Protein AF-A0A261SGZ4-F1 (afdb_monomer_lite)

Radius of gyration: 32.37 Å; chains: 1; bounding box: 80×45×93 Å

Organism: NCBI:txid1395607

Secondary structure (DSSP, 8-state):
-----------------HHHHHHHHHHHHHHHHHHHHHHHHHHHHHHHHHHHHHHHHHHHHHHHHHHHHHTT--SHHHHHHHHHHHHHHHHHHHHHHHHHHHHHHHHHHHHHHHHHHHHHHHHHHHHHHHHHTT--

Foldseek 3Di:
DDDDDDDPDDDPPPDPCPPCVVLVVLVVVLVVLVVVLVVLVVVLVVLVVVLVVLVVVLVVLVVVLVVLVVVVDDDDVSVVVNVVSVVVNVVSVVVSVVSVVVSVVSVVVSVVSVVVSVVSVVVSVVVVVVVVVPDD

Sequence (136 aa):
MTTPLALNTPLPAQALDRGAIDLATPAFKLAVLLERYQMLHDEVMQQAEKVQALNTQLRTLGQEKSLLLEAGVAGQPATAQREAIDKEIARVAGQQSREASRLEDMTQHLTLALEALKADASLLSNASRDALGKLP

pLDDT: mean 79.3, std 19.06, range [40.91, 97.94]

Structure (mmCIF, N/CA/C/O backbone):
data_AF-A0A261SGZ4-F1
#
_entry.id   AF-A0A261SGZ4-F1
#
loop_
_atom_site.group_PDB
_atom_site.id
_atom_site.type_symbol
_atom_site.label_atom_id
_atom_site.label_alt_id
_atom_site.label_comp_id
_atom_site.label_asym_id
_atom_site.label_entity_id
_atom_site.label_seq_id
_atom_site.pdbx_PDB_ins_code
_atom_site.Cartn_x
_atom_site.Cartn_y
_atom_site.Cartn_z
_atom_site.occupancy
_atom_site.B_iso_or_equiv
_atom_site.auth_seq_id
_atom_site.auth_comp_id
_atom_site.auth_asym_id
_atom_site.auth_atom_id
_atom_site.pdbx_PDB_model_num
ATOM 1 N N . MET A 1 1 ? 55.630 -37.663 -59.321 1.00 44.38 1 MET A N 1
ATOM 2 C CA . MET A 1 1 ? 54.776 -36.696 -60.039 1.00 44.38 1 MET A CA 1
ATOM 3 C C . MET A 1 1 ? 53.983 -35.935 -58.994 1.00 44.38 1 MET A C 1
ATOM 5 O O . MET A 1 1 ? 53.178 -36.531 -58.297 1.00 44.38 1 MET A O 1
ATOM 9 N N . THR A 1 2 ? 54.336 -34.672 -58.797 1.00 48.81 2 THR A N 1
ATOM 10 C CA . THR A 1 2 ? 53.766 -33.722 -57.832 1.00 48.81 2 THR A CA 1
ATOM 11 C C . THR A 1 2 ? 52.975 -32.646 -58.589 1.00 48.81 2 THR A C 1
ATOM 13 O O . THR A 1 2 ? 53.150 -32.510 -59.802 1.00 48.81 2 THR A O 1
ATOM 16 N N . THR A 1 3 ? 52.200 -31.844 -57.840 1.00 44.97 3 THR A N 1
ATOM 17 C CA . THR A 1 3 ? 51.455 -30.598 -58.185 1.00 44.97 3 THR A CA 1
ATOM 18 C C . THR A 1 3 ? 49.960 -30.733 -58.613 1.00 44.97 3 THR A C 1
ATOM 20 O O . THR A 1 3 ? 49.580 -31.793 -59.098 1.00 44.97 3 THR A O 1
ATOM 23 N N . PRO A 1 4 ? 49.079 -29.723 -58.352 1.00 48.59 4 PRO A N 1
ATOM 24 C CA . PRO A 1 4 ? 48.245 -29.637 -57.130 1.00 48.59 4 PRO A CA 1
ATOM 25 C C . PRO A 1 4 ? 46.778 -29.131 -57.351 1.00 48.59 4 PRO A C 1
ATOM 27 O O . PRO A 1 4 ? 46.365 -28.878 -58.473 1.00 48.59 4 PRO A O 1
ATOM 30 N N . LEU A 1 5 ? 46.047 -28.932 -56.235 1.00 43.12 5 LEU A N 1
ATOM 31 C CA . LEU A 1 5 ? 44.940 -27.982 -55.947 1.00 43.12 5 LEU A CA 1
ATOM 32 C C . LEU A 1 5 ? 43.873 -27.649 -57.021 1.00 43.12 5 LEU A C 1
ATOM 34 O O . LEU A 1 5 ? 44.160 -26.962 -57.995 1.00 43.12 5 LEU A O 1
ATOM 38 N N . ALA A 1 6 ? 42.595 -27.855 -56.666 1.00 41.19 6 ALA A N 1
ATOM 39 C CA . ALA A 1 6 ? 41.532 -26.895 -56.987 1.00 41.19 6 ALA A CA 1
ATOM 40 C C . ALA A 1 6 ? 40.370 -26.941 -55.971 1.00 41.19 6 ALA A C 1
ATOM 42 O O . ALA A 1 6 ? 39.559 -27.858 -55.959 1.00 41.19 6 ALA A O 1
ATOM 43 N N . LEU A 1 7 ? 40.319 -25.880 -55.159 1.00 44.72 7 LEU A N 1
ATOM 44 C CA . LEU A 1 7 ? 39.121 -25.124 -54.780 1.00 44.72 7 LEU A CA 1
ATOM 45 C C . LEU A 1 7 ? 38.050 -25.822 -53.927 1.00 44.72 7 LEU A C 1
ATOM 47 O O . LEU A 1 7 ? 36.982 -26.218 -54.378 1.00 44.72 7 LEU A O 1
ATOM 51 N N . ASN A 1 8 ? 38.318 -25.765 -52.621 1.00 43.59 8 ASN A N 1
ATOM 52 C CA . ASN A 1 8 ? 37.341 -25.399 -51.601 1.00 43.59 8 ASN A CA 1
ATOM 53 C C . ASN A 1 8 ? 36.534 -24.176 -52.086 1.00 43.59 8 ASN A C 1
ATOM 55 O O . ASN A 1 8 ? 37.050 -23.059 -52.073 1.00 43.59 8 ASN A O 1
ATOM 59 N N . THR A 1 9 ? 35.311 -24.372 -52.577 1.00 45.56 9 THR A N 1
ATOM 60 C CA . THR A 1 9 ? 34.361 -23.276 -52.797 1.00 45.56 9 THR A CA 1
ATOM 61 C C . THR A 1 9 ? 33.877 -22.784 -51.437 1.00 45.56 9 THR A C 1
ATOM 63 O O . THR A 1 9 ? 33.149 -23.524 -50.771 1.00 45.56 9 THR A O 1
ATOM 66 N N . PRO A 1 10 ? 34.213 -21.557 -51.001 1.00 40.91 10 PRO A N 1
ATOM 67 C CA . PRO A 1 10 ? 33.447 -20.947 -49.937 1.00 40.91 10 PRO A CA 1
ATOM 68 C C . PRO A 1 10 ? 32.051 -20.677 -50.502 1.00 40.91 10 PRO A C 1
ATOM 70 O O . PRO A 1 10 ? 31.899 -20.014 -51.531 1.00 40.91 10 PRO A O 1
ATOM 73 N N . LEU A 1 11 ? 31.028 -21.209 -49.832 1.00 45.50 11 LEU A N 1
ATOM 74 C CA . LEU A 1 11 ? 29.677 -20.665 -49.929 1.00 45.50 11 LEU A CA 1
ATOM 75 C C . LEU A 1 11 ? 29.800 -19.140 -49.837 1.00 45.50 11 LEU A C 1
ATOM 77 O O . LEU A 1 11 ? 30.457 -18.654 -48.908 1.00 45.50 11 LEU A O 1
ATOM 81 N N . PRO A 1 12 ? 29.218 -18.366 -50.765 1.00 42.44 12 PRO A N 1
ATOM 82 C CA . PRO A 1 12 ? 29.153 -16.943 -50.560 1.00 42.44 12 PRO A CA 1
ATOM 83 C C . PRO A 1 12 ? 28.238 -16.755 -49.349 1.00 42.44 12 PRO A C 1
ATOM 85 O O . PRO A 1 12 ? 27.023 -16.924 -49.435 1.00 42.44 12 PRO A O 1
ATOM 88 N N . ALA A 1 13 ? 28.835 -16.444 -48.197 1.00 47.94 13 ALA A N 1
ATOM 89 C CA . ALA A 1 13 ? 28.147 -15.824 -47.079 1.00 47.94 13 ALA A CA 1
ATOM 90 C C . ALA A 1 13 ? 27.728 -14.423 -47.548 1.00 47.94 13 ALA A C 1
ATOM 92 O O . ALA A 1 13 ? 28.320 -13.408 -47.184 1.00 47.94 13 ALA A O 1
ATOM 93 N N . GLN A 1 14 ? 26.763 -14.387 -48.469 1.00 45.28 14 GLN A N 1
ATOM 94 C CA . GLN A 1 14 ? 26.096 -13.177 -48.893 1.00 45.28 14 GLN A CA 1
ATOM 95 C C . GLN A 1 14 ? 25.330 -12.692 -47.677 1.00 45.28 14 GLN A C 1
ATOM 97 O O . GLN A 1 14 ? 24.354 -13.310 -47.271 1.00 45.28 14 GLN A O 1
ATOM 102 N N . ALA A 1 15 ? 25.871 -11.638 -47.068 1.00 45.50 15 ALA A N 1
ATOM 103 C CA . ALA A 1 15 ? 25.138 -10.601 -46.363 1.00 45.50 15 ALA A CA 1
ATOM 104 C C . ALA A 1 15 ? 23.849 -11.077 -45.670 1.00 45.50 15 ALA A C 1
ATOM 106 O O . ALA A 1 15 ? 22.762 -10.588 -45.962 1.00 45.50 15 ALA A O 1
ATOM 107 N N . LEU A 1 16 ? 23.973 -11.994 -44.708 1.00 42.22 16 LEU A N 1
ATOM 108 C CA . LEU A 1 16 ? 22.969 -12.102 -43.658 1.00 42.22 16 LEU A CA 1
ATOM 109 C C . LEU A 1 16 ? 23.144 -10.875 -42.762 1.00 42.22 16 LEU A C 1
ATOM 111 O O . LEU A 1 16 ? 23.945 -10.850 -41.832 1.00 42.22 16 LEU A O 1
ATOM 115 N N . ASP A 1 17 ? 22.475 -9.812 -43.190 1.00 48.56 17 ASP A N 1
ATOM 116 C CA . ASP A 1 17 ? 21.678 -8.952 -42.331 1.00 48.56 17 ASP A CA 1
ATOM 117 C C . ASP A 1 17 ? 22.361 -8.500 -41.029 1.00 48.56 17 ASP A C 1
ATOM 119 O O . ASP A 1 17 ? 21.878 -8.702 -39.915 1.00 48.56 17 ASP A O 1
ATOM 123 N N . ARG A 1 18 ? 23.525 -7.854 -41.164 1.00 43.47 18 ARG A N 1
ATOM 124 C CA . ARG A 1 18 ? 24.196 -7.203 -40.026 1.00 43.47 18 ARG A CA 1
ATOM 125 C C . ARG A 1 18 ? 23.337 -6.095 -39.399 1.00 43.47 18 ARG A C 1
ATOM 127 O O . ARG A 1 18 ? 23.563 -5.763 -38.244 1.00 43.47 18 ARG A O 1
ATOM 134 N N . GLY A 1 19 ? 22.349 -5.564 -40.128 1.00 41.41 19 GLY A N 1
ATOM 135 C CA . GLY A 1 19 ? 21.395 -4.575 -39.622 1.00 41.41 19 GLY A CA 1
ATOM 136 C C . GLY A 1 19 ? 20.346 -5.166 -38.674 1.00 41.41 19 GLY A C 1
ATOM 137 O O . GLY A 1 19 ? 20.048 -4.554 -37.650 1.00 41.41 19 GLY A O 1
ATOM 138 N N . ALA A 1 20 ? 19.827 -6.368 -38.950 1.00 42.28 20 ALA A N 1
ATOM 139 C CA . ALA A 1 20 ? 18.862 -7.019 -38.059 1.00 42.28 20 ALA A CA 1
ATOM 140 C C . ALA A 1 20 ? 19.488 -7.575 -36.772 1.00 42.28 20 ALA A C 1
ATOM 142 O O . ALA A 1 20 ? 18.833 -7.580 -35.729 1.00 42.28 20 ALA A O 1
ATOM 143 N N . ILE A 1 21 ? 20.754 -8.006 -36.808 1.00 47.44 21 ILE A N 1
ATOM 144 C CA . ILE A 1 21 ?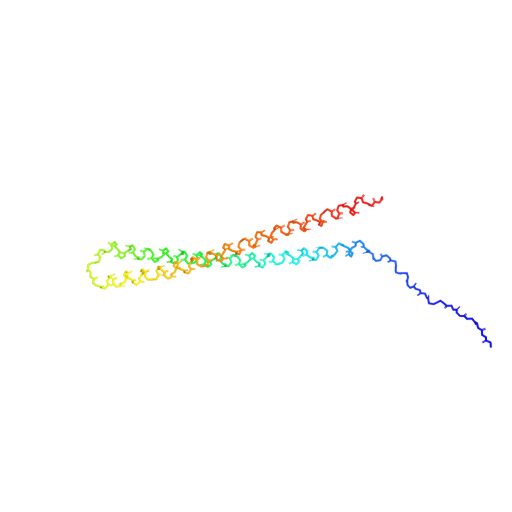 21.444 -8.547 -35.622 1.00 47.44 21 ILE A CA 1
ATOM 145 C C . ILE A 1 21 ? 21.769 -7.432 -34.605 1.00 47.44 21 ILE A C 1
ATOM 147 O O . ILE A 1 21 ? 21.639 -7.650 -33.397 1.00 47.44 21 ILE A O 1
ATOM 151 N N . ASP A 1 22 ? 22.106 -6.223 -35.072 1.00 51.81 22 ASP A N 1
ATOM 152 C CA . ASP A 1 22 ? 22.428 -5.076 -34.202 1.00 51.81 22 ASP A CA 1
ATOM 153 C C . ASP A 1 22 ? 21.192 -4.500 -33.481 1.00 51.81 22 ASP A C 1
ATOM 155 O O . ASP A 1 22 ? 21.296 -3.998 -32.362 1.00 51.81 22 ASP A O 1
ATOM 159 N N . LEU A 1 23 ? 19.997 -4.626 -34.072 1.00 53.03 23 LEU A N 1
ATOM 160 C CA . LEU A 1 23 ? 18.728 -4.184 -33.471 1.00 53.03 23 LEU A CA 1
ATOM 161 C C . LEU A 1 23 ? 18.035 -5.270 -32.629 1.00 53.03 23 LEU A C 1
ATOM 163 O O . LEU A 1 23 ? 17.268 -4.941 -31.720 1.00 53.03 23 LEU A O 1
ATOM 167 N N . ALA A 1 24 ? 18.317 -6.554 -32.879 1.00 59.75 24 ALA A N 1
ATOM 168 C CA . ALA A 1 24 ? 17.731 -7.665 -32.129 1.00 59.75 24 ALA A CA 1
ATOM 169 C C . ALA A 1 24 ? 18.156 -7.670 -30.649 1.00 59.75 24 ALA A C 1
ATOM 171 O O . ALA A 1 24 ? 17.347 -7.977 -29.774 1.00 59.75 24 ALA A O 1
ATOM 172 N N . THR A 1 25 ? 19.398 -7.278 -30.350 1.00 70.75 25 THR A N 1
ATOM 173 C CA . THR A 1 25 ? 19.938 -7.312 -28.977 1.00 70.75 25 THR A CA 1
ATOM 174 C C . THR A 1 25 ? 19.316 -6.233 -28.068 1.00 70.75 25 THR A C 1
ATOM 176 O O . THR A 1 25 ? 18.866 -6.568 -26.967 1.00 70.75 25 THR A O 1
ATOM 179 N N . PRO A 1 26 ? 19.189 -4.960 -28.497 1.00 73.69 26 PRO A N 1
ATOM 180 C CA . PRO A 1 26 ? 18.476 -3.933 -27.732 1.00 73.69 26 PRO A CA 1
ATOM 181 C C . PRO A 1 26 ? 16.964 -4.170 -27.621 1.00 73.69 26 PRO A C 1
ATOM 183 O O . PRO A 1 26 ? 16.391 -3.943 -26.556 1.00 73.69 26 PRO A O 1
ATOM 186 N N . ALA A 1 27 ? 16.315 -4.653 -28.688 1.00 75.75 27 ALA A N 1
ATOM 187 C CA . ALA A 1 27 ? 14.884 -4.960 -28.664 1.00 75.75 27 ALA A CA 1
ATOM 188 C C . ALA A 1 27 ? 14.567 -6.109 -27.691 1.00 75.75 27 ALA A C 1
ATOM 190 O O . ALA A 1 27 ? 13.615 -6.022 -26.916 1.00 75.75 27 ALA A O 1
ATOM 191 N N . PHE A 1 28 ? 15.410 -7.146 -27.664 1.00 79.31 28 PHE A N 1
ATOM 192 C CA . PHE A 1 28 ? 15.309 -8.234 -26.693 1.00 79.31 28 PHE A CA 1
ATOM 193 C C . PHE A 1 28 ? 15.514 -7.743 -25.252 1.00 79.31 28 PHE A C 1
ATOM 195 O O . PHE A 1 28 ? 14.730 -8.081 -24.367 1.00 79.31 28 PHE A O 1
ATOM 202 N N . LYS A 1 29 ? 16.517 -6.888 -25.008 1.00 80.81 29 LYS A N 1
ATOM 203 C CA . LYS A 1 29 ? 16.738 -6.277 -23.687 1.00 80.81 29 LYS A CA 1
ATOM 204 C C . LYS A 1 29 ? 15.512 -5.480 -23.222 1.00 80.81 29 LYS A C 1
ATOM 206 O O . LYS A 1 29 ? 15.107 -5.614 -22.069 1.00 80.81 29 LYS A O 1
ATOM 211 N N . LEU A 1 30 ? 14.904 -4.691 -24.111 1.00 84.31 30 LEU A N 1
ATOM 212 C CA . LEU A 1 30 ? 13.697 -3.922 -23.801 1.00 84.31 30 LEU A CA 1
ATOM 213 C C . LEU A 1 30 ? 12.505 -4.835 -23.475 1.00 84.31 30 LEU A C 1
ATOM 215 O O . LEU A 1 30 ? 11.776 -4.554 -22.528 1.00 84.31 30 LEU A O 1
ATOM 219 N N . ALA A 1 31 ? 12.340 -5.946 -24.199 1.00 84.06 31 ALA A N 1
ATOM 220 C CA . ALA A 1 31 ? 11.302 -6.937 -23.913 1.00 84.06 31 ALA A CA 1
ATOM 221 C C . ALA A 1 31 ? 11.464 -7.564 -22.515 1.00 84.06 31 ALA A C 1
ATOM 223 O O . ALA A 1 31 ? 10.495 -7.641 -21.764 1.00 84.06 31 ALA A O 1
ATOM 224 N N . VAL A 1 32 ? 12.692 -7.922 -22.121 1.00 85.56 32 VAL A N 1
ATOM 225 C CA . VAL A 1 32 ? 12.980 -8.447 -20.772 1.00 85.56 32 VAL A CA 1
ATOM 226 C C . VAL A 1 32 ? 12.693 -7.404 -19.684 1.00 85.56 32 VAL A C 1
ATOM 228 O O . VAL A 1 32 ? 12.187 -7.740 -18.614 1.00 85.56 32 VAL A O 1
ATOM 231 N N . LEU A 1 33 ? 13.009 -6.128 -19.928 1.00 84.88 33 LEU A N 1
ATOM 232 C CA . LEU A 1 33 ? 12.699 -5.049 -18.984 1.00 84.88 33 LEU A CA 1
ATOM 233 C C . LEU A 1 33 ? 11.189 -4.806 -18.861 1.00 84.88 33 LEU A C 1
ATOM 235 O O . LEU A 1 33 ? 10.711 -4.595 -17.749 1.00 84.88 33 LEU A O 1
ATOM 239 N N . LEU A 1 34 ? 10.444 -4.878 -19.970 1.00 88.94 34 LEU A N 1
ATOM 240 C CA . LEU A 1 34 ? 8.979 -4.795 -19.980 1.00 88.94 34 LEU A CA 1
ATOM 241 C C . LEU A 1 34 ? 8.345 -5.921 -19.157 1.00 88.94 34 LEU A C 1
ATOM 243 O O . LEU A 1 34 ? 7.483 -5.651 -18.325 1.00 88.94 34 LEU A O 1
ATOM 247 N N . GLU A 1 35 ? 8.802 -7.159 -19.343 1.00 88.44 35 GLU A N 1
ATOM 248 C CA . GLU A 1 35 ? 8.308 -8.319 -18.593 1.00 88.44 35 GLU A CA 1
ATOM 249 C C . GLU A 1 35 ? 8.574 -8.168 -17.087 1.00 88.44 35 GLU A C 1
ATOM 251 O O . GLU A 1 35 ? 7.682 -8.353 -16.260 1.00 88.44 35 GLU A O 1
ATOM 256 N N . ARG A 1 36 ? 9.787 -7.744 -16.706 1.00 85.88 36 ARG A N 1
ATOM 257 C CA . ARG A 1 36 ? 10.132 -7.478 -15.299 1.00 85.88 36 ARG A CA 1
ATOM 258 C C . ARG A 1 36 ? 9.315 -6.346 -14.690 1.00 85.88 36 ARG A C 1
ATOM 260 O O . ARG A 1 36 ? 8.916 -6.444 -13.533 1.00 85.88 36 ARG A O 1
ATOM 267 N N . TYR A 1 37 ? 9.066 -5.289 -15.458 1.00 91.06 37 TYR A N 1
ATOM 268 C CA . TYR A 1 37 ? 8.205 -4.191 -15.035 1.00 91.06 37 TYR A CA 1
ATOM 269 C C . TYR A 1 37 ? 6.770 -4.670 -14.788 1.00 91.06 37 TYR A C 1
ATOM 271 O O . TYR A 1 37 ? 6.184 -4.311 -13.772 1.00 91.06 37 TYR A O 1
ATOM 279 N N . GLN A 1 38 ? 6.225 -5.508 -15.674 1.00 92.88 38 GLN A N 1
ATOM 280 C CA . GLN A 1 38 ? 4.886 -6.082 -15.516 1.00 92.88 38 GLN A CA 1
ATOM 281 C C . GLN A 1 38 ? 4.785 -6.958 -14.266 1.00 92.88 38 GLN A C 1
ATOM 283 O O . GLN A 1 38 ? 3.867 -6.767 -13.476 1.00 92.88 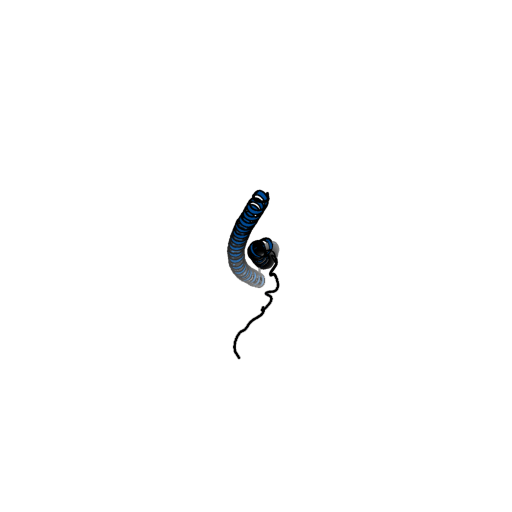38 GLN A O 1
ATOM 288 N N . MET A 1 39 ? 5.763 -7.836 -14.021 1.00 92.25 39 MET A N 1
ATOM 289 C CA . MET A 1 39 ? 5.790 -8.638 -12.792 1.00 92.25 39 MET A CA 1
ATOM 290 C C . MET A 1 39 ? 5.807 -7.756 -11.535 1.00 92.25 39 MET A C 1
ATOM 292 O O . MET A 1 39 ? 5.022 -7.975 -10.617 1.00 92.25 39 MET A O 1
ATOM 296 N N . LEU A 1 40 ? 6.654 -6.721 -11.506 1.00 92.00 40 LEU A N 1
ATOM 297 C CA . LEU A 1 40 ? 6.719 -5.795 -10.372 1.00 92.00 40 LEU A CA 1
ATOM 298 C C . LEU A 1 40 ? 5.418 -4.997 -10.198 1.00 92.00 40 LEU A C 1
ATOM 300 O O . LEU A 1 40 ? 4.982 -4.761 -9.074 1.00 92.00 40 LEU A O 1
ATOM 304 N N . HIS A 1 41 ? 4.788 -4.587 -11.299 1.00 94.06 41 HIS A N 1
ATOM 305 C CA . HIS A 1 41 ? 3.490 -3.921 -11.280 1.00 94.06 41 HIS A CA 1
ATOM 306 C C . HIS A 1 41 ? 2.417 -4.822 -10.654 1.00 94.06 41 HIS A C 1
ATOM 308 O O . HIS A 1 41 ? 1.680 -4.379 -9.774 1.00 94.06 41 HIS A O 1
ATOM 314 N N . ASP A 1 42 ? 2.361 -6.093 -11.049 1.00 96.06 42 ASP A N 1
ATOM 315 C CA . ASP A 1 42 ? 1.399 -7.053 -10.506 1.00 96.06 42 ASP A CA 1
ATOM 316 C C . ASP A 1 42 ? 1.627 -7.299 -9.009 1.00 96.06 42 ASP A C 1
ATOM 318 O O . ASP A 1 42 ? 0.672 -7.334 -8.230 1.00 96.06 42 ASP A O 1
ATOM 322 N N . GLU A 1 43 ? 2.885 -7.390 -8.569 1.00 94.62 43 GLU A N 1
ATOM 323 C CA . GLU A 1 43 ? 3.223 -7.485 -7.146 1.00 94.62 43 GLU A CA 1
ATOM 324 C C . GLU A 1 43 ? 2.781 -6.238 -6.358 1.00 94.62 43 GLU A C 1
ATOM 326 O O . GLU A 1 43 ? 2.235 -6.368 -5.258 1.00 94.62 43 GLU A O 1
ATOM 331 N N . VAL A 1 44 ? 2.972 -5.032 -6.911 1.00 94.75 44 VAL A N 1
ATOM 332 C CA . VAL A 1 44 ? 2.494 -3.770 -6.311 1.00 94.75 44 VAL A CA 1
ATOM 333 C C . VAL A 1 44 ? 0.973 -3.780 -6.173 1.00 94.75 44 VAL A C 1
ATOM 335 O O . VAL A 1 44 ? 0.454 -3.426 -5.113 1.00 94.75 44 VAL A O 1
ATOM 338 N N . MET A 1 45 ? 0.253 -4.233 -7.201 1.00 96.44 45 MET A N 1
ATOM 339 C CA . MET A 1 45 ? -1.209 -4.317 -7.170 1.00 96.44 45 MET A CA 1
ATOM 340 C C . MET A 1 45 ? -1.698 -5.296 -6.096 1.00 96.44 45 MET A C 1
ATOM 342 O O . MET A 1 45 ? -2.547 -4.937 -5.280 1.00 96.44 45 MET A O 1
ATOM 346 N N . GLN A 1 46 ? -1.102 -6.488 -6.008 1.00 96.06 46 GLN A N 1
ATOM 347 C CA . GLN A 1 46 ? -1.419 -7.456 -4.949 1.00 96.06 46 GLN A CA 1
ATOM 348 C C . GLN A 1 46 ? -1.126 -6.900 -3.549 1.00 96.06 46 GLN A C 1
ATOM 350 O O . GLN A 1 46 ? -1.845 -7.172 -2.584 1.00 96.06 46 GLN A O 1
ATOM 355 N N . GLN A 1 47 ? -0.055 -6.120 -3.406 1.00 96.12 47 GLN A N 1
ATOM 356 C CA . GLN A 1 47 ? 0.289 -5.481 -2.143 1.00 96.12 47 GLN A CA 1
ATOM 357 C C . GLN A 1 47 ? -0.715 -4.373 -1.774 1.00 96.12 47 GLN A C 1
ATOM 359 O O . GLN A 1 47 ? -1.117 -4.270 -0.611 1.00 96.12 47 GLN A O 1
ATOM 364 N N . ALA A 1 48 ? -1.179 -3.591 -2.751 1.00 93.94 48 ALA A N 1
ATOM 365 C CA . ALA A 1 48 ? -2.217 -2.581 -2.558 1.00 93.94 48 ALA A CA 1
ATOM 366 C C . ALA A 1 48 ? -3.547 -3.203 -2.103 1.00 93.94 48 ALA A C 1
ATOM 368 O O . ALA A 1 48 ? -4.175 -2.697 -1.168 1.00 93.94 48 ALA A O 1
ATOM 369 N N . GLU A 1 49 ? -3.934 -4.343 -2.681 1.00 97.62 49 GLU A N 1
ATOM 370 C CA . GLU A 1 49 ? -5.120 -5.101 -2.263 1.00 97.62 49 GLU A CA 1
ATOM 371 C C . GLU A 1 49 ? -5.041 -5.537 -0.793 1.00 97.62 49 GLU A C 1
ATOM 373 O O . GLU A 1 49 ? -6.013 -5.385 -0.048 1.00 97.62 49 GLU A O 1
ATOM 378 N N . LYS A 1 50 ? -3.874 -6.007 -0.328 1.00 96.31 50 LYS A N 1
ATOM 379 C CA . LYS A 1 50 ? -3.667 -6.366 1.089 1.00 96.31 50 LYS A CA 1
ATOM 380 C C . LYS A 1 50 ? -3.852 -5.168 2.015 1.00 96.31 50 LYS A C 1
ATOM 382 O O . LYS A 1 50 ? -4.544 -5.273 3.028 1.00 96.31 50 LYS A O 1
ATOM 387 N N . VAL A 1 51 ? -3.269 -4.019 1.669 1.00 96.44 51 VAL A N 1
ATOM 388 C CA . VAL A 1 51 ? -3.430 -2.781 2.450 1.00 96.44 51 VAL A CA 1
ATOM 389 C C . VAL A 1 51 ? -4.899 -2.349 2.476 1.00 96.44 51 VAL A C 1
ATOM 391 O O . VAL A 1 51 ? -5.420 -1.977 3.530 1.00 96.44 51 VAL A O 1
ATOM 394 N N . GLN A 1 52 ? -5.605 -2.449 1.348 1.00 96.88 52 GLN A N 1
ATOM 395 C CA . GLN A 1 52 ? -7.032 -2.143 1.270 1.00 96.88 52 GLN A CA 1
ATOM 396 C C . GLN A 1 52 ? -7.887 -3.091 2.127 1.00 96.88 52 GLN A C 1
ATOM 398 O O . GLN A 1 52 ? -8.823 -2.634 2.795 1.00 96.88 52 GLN A O 1
ATOM 403 N N . ALA A 1 53 ? -7.565 -4.385 2.155 1.00 97.31 53 ALA A N 1
ATOM 404 C CA . ALA A 1 53 ? -8.238 -5.361 3.007 1.00 97.31 53 ALA A CA 1
ATOM 405 C C . ALA A 1 53 ? -8.054 -5.026 4.498 1.00 97.31 53 ALA A C 1
ATOM 407 O O . ALA A 1 53 ? -9.036 -4.962 5.239 1.00 97.31 53 ALA A O 1
ATOM 408 N N . LEU A 1 54 ? -6.827 -4.698 4.923 1.00 95.94 54 LEU A N 1
ATOM 409 C CA . LEU A 1 54 ? -6.534 -4.280 6.301 1.00 95.94 54 LEU A CA 1
ATOM 410 C C . LEU A 1 54 ? -7.264 -2.979 6.676 1.00 95.94 54 LEU A C 1
ATOM 412 O O . LEU A 1 54 ? -7.842 -2.877 7.757 1.00 95.94 54 LEU A O 1
ATOM 416 N N . ASN A 1 55 ? -7.321 -2.007 5.763 1.00 96.25 55 ASN A N 1
ATOM 417 C CA . ASN A 1 55 ? -8.093 -0.774 5.955 1.00 96.25 55 ASN A CA 1
ATOM 418 C C . ASN A 1 55 ? -9.599 -1.032 6.094 1.00 96.25 55 ASN A C 1
ATOM 420 O O . ASN A 1 55 ? -10.291 -0.309 6.812 1.00 96.25 55 ASN A O 1
ATOM 424 N N . THR A 1 56 ? -10.120 -2.036 5.389 1.00 97.88 56 THR A N 1
ATOM 425 C CA . THR A 1 56 ? -11.524 -2.449 5.505 1.00 97.88 56 THR A CA 1
ATOM 426 C C . THR A 1 56 ? -11.773 -3.086 6.869 1.00 97.88 56 THR A C 1
ATOM 428 O O . THR A 1 56 ? -12.709 -2.688 7.557 1.00 97.88 56 THR A O 1
ATOM 431 N N . GLN A 1 57 ? -10.881 -3.974 7.316 1.00 97.19 57 GLN A N 1
ATOM 432 C CA . GLN A 1 57 ? -10.954 -4.588 8.641 1.00 97.19 57 GLN A CA 1
ATOM 433 C C . GLN A 1 57 ? -10.909 -3.544 9.769 1.00 97.19 57 GLN A C 1
ATOM 435 O O . GLN A 1 57 ? -11.718 -3.608 10.692 1.00 97.19 57 GLN A O 1
ATOM 440 N N . LEU A 1 58 ? -10.026 -2.542 9.680 1.00 96.69 58 LEU A N 1
ATOM 441 C CA . LEU A 1 58 ? -9.969 -1.438 10.648 1.00 96.69 58 LEU A CA 1
ATOM 442 C C . LEU A 1 58 ? -11.277 -0.646 10.711 1.00 96.69 58 LEU A C 1
ATOM 444 O O . LEU A 1 58 ? -11.729 -0.294 11.800 1.00 96.69 58 LEU A O 1
ATOM 448 N N . ARG A 1 59 ? -11.903 -0.382 9.558 1.00 97.12 59 ARG A N 1
ATOM 449 C CA . ARG A 1 59 ? -13.206 0.295 9.503 1.00 97.12 59 ARG A CA 1
ATOM 450 C C . ARG A 1 59 ? -14.300 -0.534 10.170 1.00 97.12 59 ARG A C 1
ATOM 452 O O . ARG A 1 59 ? -15.052 0.024 10.963 1.00 97.12 59 ARG A O 1
ATOM 459 N N . THR A 1 60 ? -14.360 -1.838 9.904 1.00 97.25 60 THR A N 1
ATOM 460 C CA . THR A 1 60 ? -15.328 -2.745 10.539 1.00 97.25 60 THR A CA 1
ATOM 461 C C . THR A 1 60 ? -15.145 -2.792 12.056 1.00 97.25 60 THR A C 1
ATOM 463 O O . THR A 1 60 ? -16.103 -2.566 12.788 1.00 97.25 60 THR A O 1
ATOM 466 N N . LEU A 1 61 ? -13.913 -2.966 12.545 1.00 94.44 61 LEU A N 1
ATOM 467 C CA . LEU A 1 61 ? -13.620 -2.957 13.985 1.00 94.44 61 LEU A CA 1
ATOM 468 C C . LEU A 1 61 ? -13.969 -1.611 14.641 1.00 94.44 61 LEU A C 1
ATOM 470 O O . LEU A 1 61 ? -14.490 -1.568 15.755 1.00 94.44 61 LEU A O 1
ATOM 474 N N . GLY A 1 62 ? -13.721 -0.498 13.944 1.00 93.44 62 GLY A N 1
ATOM 475 C CA . GLY A 1 62 ? -14.116 0.835 14.398 1.00 93.44 62 GLY A CA 1
ATOM 476 C C . GLY A 1 62 ? -15.635 1.001 14.508 1.00 93.44 62 GLY A C 1
ATOM 477 O O . GLY A 1 62 ? -16.119 1.578 15.481 1.00 93.44 62 GLY A O 1
ATOM 478 N N . GLN A 1 63 ? -16.393 0.456 13.552 1.00 94.75 63 GLN A N 1
ATOM 479 C CA . GLN A 1 63 ? -17.858 0.441 13.593 1.00 94.75 63 GLN A CA 1
ATOM 480 C C . GLN A 1 63 ? -18.380 -0.417 14.748 1.00 94.75 63 GLN A C 1
ATOM 482 O O . GLN A 1 63 ? -19.222 0.048 15.511 1.00 94.75 63 GLN A O 1
ATOM 487 N N . GLU A 1 64 ? -17.844 -1.625 14.935 1.00 92.00 64 GLU A N 1
ATOM 488 C CA . GLU A 1 64 ? -18.194 -2.498 16.064 1.00 92.00 64 GLU A CA 1
ATOM 489 C C . GLU A 1 64 ? -17.929 -1.815 17.410 1.00 92.00 64 GLU A C 1
ATOM 491 O O . GLU A 1 64 ? -18.775 -1.838 18.308 1.00 92.00 64 GLU A O 1
ATOM 496 N N . LYS A 1 65 ? -16.786 -1.129 17.536 1.00 89.94 65 LYS A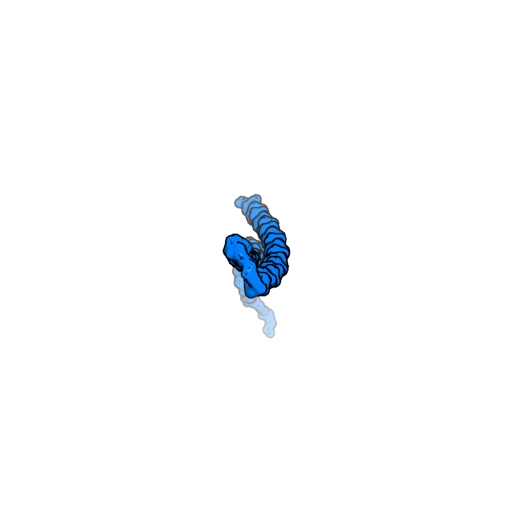 N 1
ATOM 497 C CA . LYS A 1 65 ? -16.475 -0.320 18.717 1.00 89.94 65 LYS A CA 1
ATOM 498 C C . LYS A 1 65 ? -17.495 0.803 18.924 1.00 89.94 65 LYS A C 1
ATOM 500 O O . LYS A 1 65 ? -17.933 0.998 20.057 1.00 89.94 65 LYS A O 1
ATOM 505 N N . SER A 1 66 ? -17.881 1.523 17.865 1.00 89.50 66 SER A N 1
ATOM 506 C CA . SER A 1 66 ? -18.892 2.594 17.939 1.00 89.50 66 SER A CA 1
ATOM 507 C C . SER A 1 66 ? -20.234 2.059 18.423 1.00 89.50 66 SER A C 1
ATOM 509 O O . SER A 1 66 ? -20.794 2.587 19.379 1.00 89.50 66 SER A O 1
ATOM 511 N N . LEU A 1 67 ? -20.697 0.942 17.855 1.00 90.00 67 LEU A N 1
ATOM 512 C CA . LEU A 1 67 ? -21.948 0.293 18.252 1.00 90.00 67 LEU A CA 1
ATOM 513 C C . LEU A 1 67 ? -21.936 -0.108 19.732 1.00 90.00 67 LEU A C 1
ATOM 515 O O . LEU A 1 67 ? -22.920 0.093 20.441 1.00 90.00 67 LEU A O 1
ATOM 519 N N . LEU A 1 68 ? -20.807 -0.617 20.238 1.00 85.94 68 LEU A N 1
ATOM 520 C CA . LEU A 1 68 ? -20.664 -0.940 21.660 1.00 85.94 68 LEU A CA 1
ATOM 521 C C . LEU A 1 68 ? -20.636 0.300 22.558 1.00 85.94 68 LEU A C 1
ATOM 523 O O . LEU A 1 68 ? -20.995 0.198 23.733 1.00 85.94 68 LEU A O 1
ATOM 527 N N . LEU A 1 69 ? -20.176 1.451 22.062 1.00 85.31 69 LEU A N 1
ATOM 528 C CA . LEU A 1 69 ? -20.212 2.725 22.787 1.00 85.31 69 LEU A CA 1
ATOM 529 C C . LEU A 1 69 ? -21.635 3.297 22.825 1.00 85.31 69 LEU A C 1
ATOM 531 O O . LEU A 1 69 ? -22.101 3.675 23.900 1.00 85.31 69 LEU A O 1
ATOM 535 N N . GLU A 1 70 ? -22.330 3.284 21.689 1.00 83.56 70 GLU A N 1
ATOM 536 C CA . GLU A 1 70 ? -23.705 3.770 21.513 1.00 83.56 70 GLU A CA 1
ATOM 537 C C . GLU A 1 70 ? -24.735 2.932 22.277 1.00 83.56 70 GLU A C 1
ATOM 539 O O . GLU A 1 70 ? -25.676 3.483 22.844 1.00 83.56 70 GLU A O 1
ATOM 544 N N . ALA A 1 71 ? -24.520 1.616 22.383 1.00 79.56 71 ALA A N 1
ATOM 545 C CA . ALA A 1 71 ? -25.372 0.712 23.156 1.00 79.56 71 ALA A CA 1
ATOM 546 C C . ALA A 1 71 ? -25.354 0.977 24.677 1.00 79.56 71 ALA A C 1
ATOM 548 O O . ALA A 1 71 ? -26.053 0.289 25.418 1.00 79.56 71 ALA A O 1
ATOM 549 N N . GLY A 1 72 ? -24.567 1.953 25.159 1.00 68.38 72 GLY A N 1
ATOM 550 C CA . GLY A 1 72 ? -24.641 2.443 26.536 1.00 68.38 72 GLY A CA 1
ATOM 551 C C . GLY A 1 72 ? -24.407 1.345 27.569 1.00 68.38 72 GLY A C 1
ATOM 552 O O . GLY A 1 72 ? -25.249 1.112 28.432 1.00 68.38 72 GLY A O 1
ATOM 553 N N . VAL A 1 73 ? -23.293 0.613 27.470 1.00 59.88 73 VAL A N 1
ATOM 554 C CA . VAL A 1 73 ? -23.159 -0.613 28.265 1.00 59.88 73 VAL A CA 1
ATOM 555 C C . VAL A 1 73 ? -22.601 -0.360 29.666 1.00 59.88 73 VAL A C 1
ATOM 557 O O . VAL A 1 73 ? -21.398 -0.190 29.863 1.00 59.88 73 VAL A O 1
ATOM 560 N N . ALA A 1 74 ? -23.496 -0.392 30.651 1.00 59.28 74 ALA A N 1
ATOM 561 C CA . ALA A 1 74 ? -23.164 -0.533 32.062 1.00 59.28 74 ALA A CA 1
ATOM 562 C C . ALA A 1 74 ? -22.977 -2.028 32.394 1.00 59.28 74 ALA A C 1
ATOM 564 O O . ALA A 1 74 ? -23.940 -2.738 32.672 1.00 59.28 74 ALA A O 1
ATOM 565 N N . GLY A 1 75 ? -21.737 -2.529 32.334 1.00 62.00 75 GLY A N 1
ATOM 566 C CA . GLY A 1 75 ? -21.403 -3.884 32.791 1.00 62.00 75 GLY A CA 1
ATOM 567 C C . GLY A 1 75 ? -20.008 -4.371 32.382 1.00 62.00 75 GLY A C 1
ATOM 568 O O . GLY A 1 75 ? -19.539 -4.071 31.288 1.00 62.00 75 GLY A O 1
ATOM 569 N N . GLN A 1 76 ? -19.375 -5.185 33.242 1.00 61.97 76 GLN A N 1
ATOM 570 C CA . GLN A 1 76 ? -18.064 -5.823 33.012 1.00 61.97 76 GLN A CA 1
ATOM 571 C C . GLN A 1 76 ? -17.886 -6.559 31.660 1.00 61.97 76 GLN A C 1
ATOM 573 O O . GLN A 1 76 ? -16.796 -6.450 31.091 1.00 61.97 76 GLN A O 1
ATOM 578 N N . PRO A 1 77 ? -18.878 -7.289 31.099 1.00 69.12 77 PRO A N 1
ATOM 579 C CA . PRO A 1 77 ? -18.663 -8.017 29.843 1.00 69.12 77 PRO A CA 1
ATOM 580 C C . PRO A 1 77 ? -18.442 -7.102 28.629 1.00 69.12 77 PRO A C 1
ATOM 582 O O . PRO A 1 77 ? -17.670 -7.448 27.738 1.00 69.12 77 PRO A O 1
ATOM 585 N N . ALA A 1 78 ? -19.039 -5.907 28.599 1.00 76.06 78 ALA A N 1
ATOM 586 C CA . ALA A 1 78 ? -18.812 -4.974 27.496 1.00 76.06 78 ALA A CA 1
ATOM 587 C C . ALA A 1 78 ? -17.496 -4.211 27.612 1.00 76.06 78 ALA A C 1
ATOM 589 O O . ALA A 1 78 ? -16.924 -3.831 26.593 1.00 76.06 78 ALA A O 1
ATOM 590 N N . THR A 1 79 ? -16.977 -4.020 28.826 1.00 81.12 79 THR A N 1
ATOM 591 C CA . THR A 1 79 ? -15.622 -3.495 29.020 1.00 81.12 79 THR A CA 1
ATOM 592 C C . THR A 1 79 ? -14.589 -4.467 28.456 1.00 81.12 79 THR A C 1
ATOM 594 O O . THR A 1 79 ? -13.752 -4.061 27.655 1.00 81.12 79 THR A O 1
ATOM 597 N N . ALA A 1 80 ? -14.712 -5.762 28.770 1.00 85.75 80 ALA A N 1
ATOM 598 C CA . ALA A 1 80 ? -13.827 -6.797 28.233 1.00 85.75 80 ALA A CA 1
ATOM 599 C C . ALA A 1 80 ? -13.900 -6.899 26.696 1.00 85.75 80 ALA A C 1
ATOM 601 O O . ALA A 1 80 ? -12.874 -7.034 26.029 1.00 85.75 80 ALA A O 1
ATOM 602 N N . GLN A 1 81 ? -15.101 -6.786 26.120 1.00 87.25 81 GLN A N 1
ATOM 603 C CA . GLN A 1 81 ? -15.284 -6.807 24.667 1.00 87.25 81 GLN A CA 1
ATOM 604 C C . GLN A 1 81 ? -14.676 -5.573 23.978 1.00 87.25 81 GLN A C 1
ATOM 606 O O . GLN A 1 81 ? -14.045 -5.706 22.930 1.00 87.25 81 GLN A O 1
ATOM 611 N N . ARG A 1 82 ? -14.800 -4.380 24.575 1.00 87.38 82 ARG A N 1
ATOM 612 C CA . ARG A 1 82 ? -14.154 -3.156 24.067 1.00 87.38 82 ARG A CA 1
ATOM 613 C C . ARG A 1 82 ? -12.631 -3.264 24.099 1.00 87.38 82 ARG A C 1
ATOM 615 O O . ARG A 1 82 ? -11.986 -2.948 23.107 1.00 87.38 82 ARG A O 1
ATOM 622 N N . GLU A 1 83 ? -12.064 -3.765 25.195 1.00 91.06 83 GLU A N 1
ATOM 623 C CA . GLU A 1 83 ? -10.617 -3.990 25.303 1.00 91.06 83 GLU A CA 1
ATOM 624 C C . GLU A 1 83 ? -10.106 -5.007 24.275 1.00 91.06 83 GLU A C 1
ATOM 626 O O . GLU A 1 83 ? -9.006 -4.853 23.742 1.00 91.06 83 GLU A O 1
ATOM 631 N N . ALA A 1 84 ? -10.890 -6.048 23.981 1.00 93.44 84 ALA A N 1
ATOM 632 C CA . ALA A 1 84 ? -10.555 -7.014 22.941 1.00 93.44 84 ALA A CA 1
ATOM 633 C C . ALA A 1 84 ? -10.518 -6.358 21.551 1.00 93.44 84 ALA A C 1
ATOM 635 O O . ALA A 1 84 ? -9.556 -6.561 20.810 1.00 93.44 84 ALA A O 1
ATOM 636 N N . ILE A 1 85 ? -11.510 -5.522 21.227 1.00 93.62 85 ILE A N 1
ATOM 637 C CA . ILE A 1 85 ? -11.541 -4.771 19.964 1.00 93.62 85 ILE A CA 1
ATOM 638 C C . ILE A 1 85 ? -10.378 -3.779 19.884 1.00 93.62 85 ILE A C 1
ATOM 640 O O . ILE A 1 85 ? -9.746 -3.678 18.839 1.00 93.62 85 ILE A O 1
ATOM 644 N N . ASP A 1 86 ? -10.023 -3.101 20.976 1.00 95.06 86 ASP A N 1
ATOM 645 C CA . ASP A 1 86 ? -8.883 -2.177 20.994 1.00 95.06 86 ASP A CA 1
ATOM 646 C C . ASP A 1 86 ? -7.548 -2.883 20.733 1.00 95.06 86 ASP A C 1
ATOM 648 O O . ASP A 1 86 ? -6.724 -2.395 19.952 1.00 95.06 86 ASP A O 1
ATOM 652 N N . LYS A 1 87 ? -7.347 -4.064 21.328 1.00 96.75 87 LYS A N 1
ATOM 653 C CA . LYS A 1 87 ? -6.175 -4.908 21.050 1.00 96.75 87 LYS A CA 1
ATOM 654 C C . LYS A 1 87 ? -6.131 -5.334 19.585 1.00 96.75 87 LYS A C 1
ATOM 656 O O . LYS A 1 87 ? -5.064 -5.308 18.971 1.00 96.75 87 LYS A O 1
ATOM 661 N N . GLU A 1 88 ? -7.279 -5.694 19.023 1.00 97.06 88 GLU A N 1
ATOM 662 C CA . GLU A 1 88 ? -7.378 -6.124 17.632 1.00 97.06 88 GLU A CA 1
ATOM 663 C C . GLU A 1 88 ? -7.146 -4.963 16.653 1.00 97.06 88 GLU A C 1
ATOM 665 O O . GLU A 1 88 ? -6.373 -5.109 15.707 1.00 97.06 88 GLU A O 1
ATOM 670 N N . ILE A 1 89 ? -7.700 -3.775 16.921 1.00 96.44 89 ILE A N 1
ATOM 671 C CA . ILE A 1 89 ? -7.421 -2.550 16.158 1.00 96.44 89 ILE A CA 1
ATOM 672 C C . ILE A 1 89 ? -5.923 -2.247 16.179 1.00 96.44 89 ILE A C 1
ATOM 674 O O . ILE A 1 89 ? -5.337 -2.024 15.122 1.00 96.44 89 ILE A O 1
ATOM 678 N N . ALA A 1 90 ? -5.279 -2.281 17.350 1.00 96.88 90 ALA A N 1
ATOM 679 C CA . ALA A 1 90 ? -3.842 -2.032 17.460 1.00 96.88 90 ALA A CA 1
ATOM 680 C C . ALA A 1 90 ? -3.017 -3.054 16.657 1.00 96.88 90 ALA A C 1
ATOM 682 O O . ALA A 1 90 ? -2.063 -2.688 15.965 1.00 96.88 90 ALA A O 1
ATOM 683 N N . ARG A 1 91 ? -3.409 -4.335 16.694 1.00 97.94 91 ARG A N 1
ATOM 684 C CA . ARG A 1 91 ? -2.768 -5.410 15.925 1.00 97.94 91 ARG A CA 1
ATOM 685 C C . ARG A 1 91 ? -2.890 -5.180 14.418 1.00 97.94 91 ARG A C 1
ATOM 687 O O . ARG A 1 91 ? -1.881 -5.242 13.710 1.00 97.94 91 ARG A O 1
ATOM 694 N N . VAL A 1 92 ? -4.104 -4.925 13.930 1.00 96.56 92 VAL A N 1
ATOM 695 C CA . VAL A 1 92 ? -4.385 -4.722 12.501 1.00 96.56 92 VAL A CA 1
ATOM 696 C C . VAL A 1 92 ? -3.748 -3.423 12.007 1.00 96.56 92 VAL A C 1
ATOM 698 O O . VAL A 1 92 ? -3.155 -3.421 10.935 1.00 96.56 92 VAL A O 1
ATOM 701 N N . ALA A 1 93 ? -3.762 -2.348 12.799 1.00 95.81 93 ALA A N 1
ATOM 702 C CA . ALA A 1 93 ? -3.099 -1.088 12.462 1.00 95.81 93 ALA A CA 1
ATOM 703 C C . ALA A 1 93 ? -1.578 -1.262 12.341 1.00 95.81 93 ALA A C 1
ATOM 705 O O . ALA A 1 93 ? -0.965 -0.775 11.394 1.00 95.81 93 ALA A O 1
ATOM 706 N N . GLY A 1 94 ? -0.964 -2.032 13.246 1.00 96.75 94 GLY A N 1
ATOM 707 C CA . GLY A 1 94 ? 0.456 -2.369 13.148 1.00 96.75 94 GLY A CA 1
ATOM 708 C C . GLY A 1 94 ? 0.796 -3.193 11.900 1.00 96.75 94 GLY A C 1
ATOM 709 O O . GLY A 1 94 ? 1.862 -3.011 11.314 1.00 96.75 94 GLY A O 1
ATOM 710 N N . GLN A 1 95 ? -0.097 -4.089 11.467 1.00 96.38 95 GLN A N 1
ATOM 711 C CA . GLN A 1 95 ? 0.052 -4.809 10.197 1.00 96.38 95 GLN A CA 1
ATOM 712 C C . GLN A 1 95 ? -0.111 -3.868 9.001 1.00 96.38 95 GLN A C 1
ATOM 714 O O . GLN A 1 95 ? 0.758 -3.842 8.137 1.00 96.38 95 GLN A O 1
ATOM 719 N N . GLN A 1 96 ? -1.167 -3.055 8.988 1.00 97.25 96 GLN A N 1
ATOM 720 C CA . GLN A 1 96 ? -1.450 -2.090 7.928 1.00 97.25 96 GLN A CA 1
ATOM 721 C C . GLN A 1 96 ? -0.280 -1.131 7.715 1.00 97.25 96 GLN A C 1
ATOM 723 O O . GLN A 1 96 ? 0.108 -0.915 6.573 1.00 97.25 96 GLN A O 1
ATOM 728 N N . SER A 1 97 ? 0.325 -0.625 8.791 1.00 97.38 97 SER A N 1
ATOM 729 C CA . SER A 1 97 ? 1.489 0.258 8.702 1.00 97.38 97 SER A CA 1
ATOM 730 C C . SER A 1 97 ? 2.673 -0.420 8.007 1.00 97.38 97 SER A C 1
ATOM 732 O O . SER A 1 97 ? 3.248 0.164 7.093 1.00 97.38 97 SER A O 1
ATOM 734 N N . ARG A 1 98 ? 3.002 -1.667 8.374 1.00 97.38 98 ARG A N 1
ATOM 735 C CA . ARG A 1 98 ? 4.101 -2.416 7.737 1.00 97.38 98 ARG A CA 1
ATOM 736 C C . ARG A 1 98 ? 3.831 -2.694 6.263 1.00 97.38 98 ARG A C 1
ATOM 738 O O . ARG A 1 98 ? 4.712 -2.502 5.430 1.00 97.38 98 ARG A O 1
ATOM 745 N N . GLU A 1 99 ? 2.620 -3.139 5.941 1.00 96.19 99 GLU A N 1
ATOM 746 C CA . GLU A 1 99 ? 2.246 -3.444 4.560 1.00 96.19 99 GLU A CA 1
ATOM 747 C C . GLU A 1 99 ? 2.154 -2.176 3.693 1.00 96.19 99 GLU A C 1
ATOM 749 O O . GLU A 1 99 ? 2.446 -2.243 2.499 1.00 96.19 99 GLU A O 1
ATOM 754 N N . ALA A 1 100 ? 1.803 -1.025 4.279 1.00 94.12 100 ALA A N 1
ATOM 755 C CA . ALA A 1 100 ? 1.800 0.270 3.602 1.00 94.12 100 ALA A CA 1
ATOM 756 C C . ALA A 1 100 ? 3.219 0.780 3.318 1.00 94.12 100 ALA A C 1
ATOM 758 O O . ALA A 1 100 ? 3.479 1.200 2.196 1.00 94.12 100 ALA A O 1
ATOM 759 N N . SER A 1 101 ? 4.149 0.677 4.275 1.00 96.75 101 SER A N 1
ATOM 760 C CA . SER A 1 101 ? 5.563 0.998 4.022 1.00 96.75 101 SER A CA 1
ATOM 761 C C . SER A 1 101 ? 6.145 0.113 2.921 1.00 96.75 101 SER A C 1
ATOM 763 O O . SER A 1 101 ? 6.790 0.602 2.003 1.00 96.75 101 SER A O 1
ATOM 765 N N . ARG A 1 102 ? 5.826 -1.187 2.938 1.00 94.75 102 ARG A N 1
ATOM 766 C CA . ARG A 1 102 ? 6.232 -2.099 1.864 1.00 94.75 102 ARG A CA 1
ATOM 767 C C . ARG A 1 102 ? 5.656 -1.693 0.503 1.00 94.75 102 ARG A C 1
ATOM 769 O O . ARG A 1 102 ? 6.354 -1.781 -0.502 1.00 94.75 102 ARG A O 1
ATOM 776 N N . LEU A 1 103 ? 4.391 -1.273 0.455 1.00 96.12 103 LEU A N 1
ATOM 777 C CA . LEU A 1 103 ? 3.765 -0.785 -0.776 1.00 96.12 103 LEU A CA 1
ATOM 778 C C . LEU A 1 103 ? 4.462 0.474 -1.305 1.00 96.12 103 LEU A C 1
ATOM 780 O O . LEU A 1 103 ? 4.664 0.597 -2.513 1.00 96.12 103 LEU A O 1
ATOM 784 N N . GLU A 1 104 ? 4.834 1.391 -0.414 1.00 95.94 104 GLU A N 1
ATOM 785 C CA . G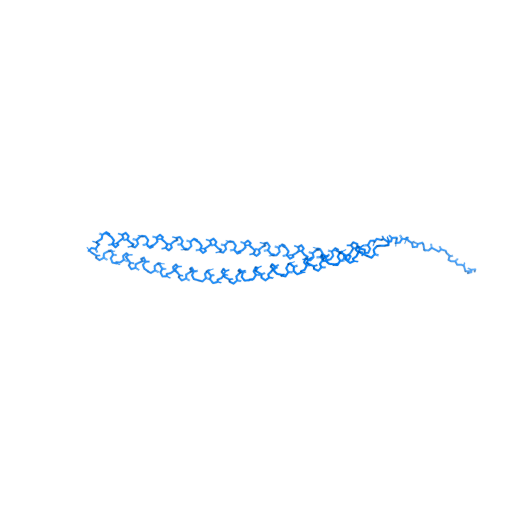LU A 1 104 ? 5.584 2.598 -0.759 1.00 95.94 104 GLU A CA 1
ATOM 786 C C . GLU A 1 104 ? 6.936 2.243 -1.394 1.00 95.94 104 GLU A C 1
ATOM 788 O O . GLU A 1 104 ? 7.206 2.673 -2.517 1.00 95.94 104 GLU A O 1
ATOM 793 N N . ASP A 1 105 ? 7.718 1.372 -0.750 1.00 94.81 105 ASP A N 1
ATOM 794 C CA . ASP A 1 105 ? 9.010 0.899 -1.264 1.00 94.81 105 ASP A CA 1
ATOM 795 C C . ASP A 1 105 ? 8.868 0.252 -2.655 1.00 94.81 105 ASP A C 1
ATOM 797 O O . ASP A 1 105 ? 9.609 0.559 -3.594 1.00 94.81 105 ASP A O 1
ATOM 801 N N . MET A 1 106 ? 7.869 -0.621 -2.829 1.00 93.62 106 MET A N 1
ATOM 802 C CA . MET A 1 106 ? 7.623 -1.287 -4.112 1.00 93.62 106 MET A CA 1
ATOM 803 C C . MET A 1 106 ? 7.195 -0.296 -5.205 1.00 93.62 106 MET A C 1
ATOM 805 O O . MET A 1 106 ? 7.609 -0.430 -6.357 1.00 93.62 106 MET A O 1
ATOM 809 N N . THR A 1 107 ? 6.416 0.729 -4.856 1.00 92.50 107 THR A N 1
ATOM 810 C CA . THR A 1 107 ? 5.987 1.777 -5.798 1.00 92.50 107 THR A CA 1
ATOM 811 C C . THR A 1 107 ? 7.162 2.656 -6.235 1.00 92.50 107 THR A C 1
ATOM 813 O O . THR A 1 107 ? 7.258 3.034 -7.408 1.00 92.50 107 THR A O 1
ATOM 816 N N . GLN A 1 108 ? 8.101 2.943 -5.328 1.00 94.00 108 GLN A N 1
ATOM 817 C CA . GLN A 1 108 ? 9.348 3.634 -5.668 1.00 94.00 108 GLN A CA 1
ATOM 818 C C . GLN A 1 108 ? 10.179 2.803 -6.656 1.00 94.00 108 GLN A C 1
ATOM 820 O O . GLN A 1 108 ? 10.599 3.315 -7.695 1.00 94.00 108 GLN A O 1
ATOM 825 N N . HIS A 1 109 ? 10.341 1.500 -6.403 1.00 89.50 109 HIS A N 1
ATOM 826 C CA . HIS A 1 109 ? 11.036 0.599 -7.329 1.00 89.50 109 HIS A CA 1
ATOM 827 C C . HIS A 1 109 ? 10.346 0.508 -8.695 1.00 89.50 109 HIS A C 1
ATOM 829 O O . HIS A 1 109 ? 11.021 0.520 -9.725 1.00 89.50 109 HIS A O 1
ATOM 835 N N . LEU A 1 110 ? 9.012 0.466 -8.724 1.00 90.75 110 LEU A N 1
ATOM 836 C CA . LEU A 1 110 ? 8.239 0.455 -9.965 1.00 90.75 110 LEU A CA 1
ATOM 837 C C . LEU A 1 110 ? 8.459 1.736 -10.780 1.00 90.75 110 LEU A C 1
ATOM 839 O O . LEU A 1 110 ? 8.587 1.683 -12.004 1.00 90.75 110 LEU A O 1
ATOM 843 N N . THR A 1 111 ? 8.551 2.880 -10.102 1.00 91.88 111 THR A N 1
ATOM 844 C CA . THR A 1 111 ? 8.833 4.174 -10.735 1.00 91.88 111 THR A CA 1
ATOM 845 C C . THR A 1 111 ? 10.222 4.180 -11.374 1.00 91.88 111 THR A C 1
ATOM 847 O O . THR A 1 111 ? 10.348 4.507 -12.553 1.00 91.88 111 THR A O 1
ATOM 850 N N . LEU A 1 112 ? 11.246 3.721 -10.649 1.00 89.00 112 LEU A N 1
ATOM 851 C CA . LEU A 1 112 ? 12.610 3.599 -11.178 1.00 89.00 112 LEU A CA 1
ATOM 852 C C . LEU A 1 112 ? 12.683 2.629 -12.368 1.00 89.00 112 LEU A C 1
ATOM 854 O O . LEU A 1 112 ? 13.356 2.906 -13.363 1.00 89.00 112 LEU A O 1
ATOM 858 N N . ALA A 1 113 ? 11.959 1.508 -12.303 1.00 87.81 113 ALA A N 1
ATOM 859 C CA . ALA A 1 113 ? 11.876 0.555 -13.405 1.00 87.81 113 ALA A CA 1
ATOM 860 C C . ALA A 1 113 ? 11.232 1.181 -14.656 1.00 87.81 113 ALA A C 1
ATOM 862 O O . ALA A 1 113 ? 11.725 0.983 -15.767 1.00 87.81 113 ALA A O 1
ATOM 863 N N . LEU A 1 114 ? 10.177 1.985 -14.484 1.00 90.31 114 LEU A N 1
ATOM 864 C CA . LEU A 1 114 ? 9.536 2.713 -15.580 1.00 90.31 114 LEU A CA 1
ATOM 865 C C . LEU A 1 114 ? 10.470 3.757 -16.209 1.00 90.31 114 LEU A C 1
ATOM 867 O O . LEU A 1 114 ? 10.489 3.912 -17.430 1.00 90.31 114 LEU A O 1
ATOM 871 N N . GLU A 1 115 ? 11.231 4.488 -15.396 1.00 90.38 115 GLU A N 1
ATOM 872 C CA . GLU A 1 115 ? 12.207 5.469 -15.879 1.00 90.38 115 GLU A CA 1
ATOM 873 C C . GLU A 1 115 ? 13.322 4.808 -16.692 1.00 90.38 115 GLU A C 1
ATOM 875 O O . GLU A 1 115 ? 13.621 5.260 -17.801 1.00 90.38 115 GLU A O 1
ATOM 880 N N . ALA A 1 116 ? 13.871 3.693 -16.201 1.00 85.00 116 ALA A N 1
ATOM 881 C CA . ALA A 1 116 ? 14.865 2.908 -16.929 1.00 85.00 116 ALA A CA 1
ATOM 882 C C . ALA A 1 116 ? 14.319 2.410 -18.277 1.00 85.00 116 ALA A C 1
ATOM 884 O O . ALA A 1 116 ? 14.999 2.490 -19.301 1.00 85.00 116 ALA A O 1
ATOM 885 N N . LEU A 1 117 ? 13.062 1.962 -18.296 1.00 87.88 117 LEU A N 1
ATOM 886 C CA . LEU A 1 117 ? 12.396 1.499 -19.507 1.00 87.88 117 LEU A CA 1
ATOM 887 C C . LEU A 1 117 ? 12.225 2.616 -20.544 1.00 87.88 117 LEU A C 1
ATOM 889 O O . LEU A 1 117 ? 12.483 2.412 -21.730 1.00 87.88 117 LEU A O 1
ATOM 893 N N . LYS A 1 118 ? 11.829 3.815 -20.099 1.00 87.44 118 LYS A N 1
ATOM 894 C CA . LYS A 1 118 ? 11.719 5.003 -20.960 1.00 87.44 118 LYS A CA 1
ATOM 895 C C . LYS A 1 118 ? 13.076 5.414 -21.530 1.00 87.44 118 LYS A C 1
ATOM 89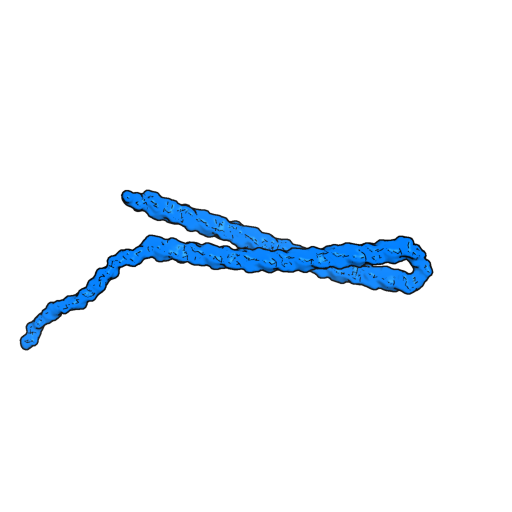7 O O . LYS A 1 118 ? 13.157 5.742 -22.715 1.00 87.44 118 LYS A O 1
ATOM 902 N N . ALA A 1 119 ? 14.130 5.379 -20.714 1.00 86.25 119 ALA A N 1
ATOM 903 C CA . ALA A 1 119 ? 15.484 5.699 -21.153 1.00 86.25 119 ALA A CA 1
ATOM 904 C C . ALA A 1 119 ? 15.962 4.720 -22.239 1.00 86.25 119 ALA A C 1
ATOM 906 O O . ALA A 1 119 ? 16.330 5.158 -23.331 1.00 86.25 119 ALA A O 1
ATOM 907 N N . ASP A 1 120 ? 15.857 3.412 -22.000 1.00 82.44 120 ASP A N 1
ATOM 908 C CA . ASP A 1 120 ? 16.281 2.385 -22.960 1.00 82.44 120 ASP A CA 1
ATOM 909 C C . ASP A 1 120 ? 15.445 2.411 -24.254 1.00 82.44 120 ASP A C 1
ATOM 911 O O . ASP A 1 120 ? 15.997 2.301 -25.353 1.00 82.44 120 ASP A O 1
ATOM 915 N N . ALA A 1 121 ? 14.131 2.645 -24.162 1.00 83.69 121 ALA A N 1
ATOM 916 C CA . ALA A 1 121 ? 13.272 2.810 -25.337 1.00 83.69 121 ALA A CA 1
ATOM 917 C C . ALA A 1 121 ? 13.667 4.035 -26.183 1.00 83.69 121 ALA A C 1
ATOM 919 O O . ALA A 1 121 ? 13.667 3.969 -27.415 1.00 83.69 121 ALA A O 1
ATOM 920 N N . SER A 1 122 ? 14.042 5.147 -25.540 1.00 83.00 122 SER A N 1
ATOM 921 C CA . SER A 1 122 ? 14.491 6.357 -26.239 1.00 83.00 122 SER A CA 1
ATOM 922 C C . SER A 1 122 ? 15.813 6.139 -26.983 1.00 83.00 122 SER A C 1
ATOM 924 O O . SER A 1 122 ? 15.952 6.565 -28.130 1.00 83.00 122 SER A O 1
ATOM 926 N N . LEU A 1 123 ? 16.754 5.403 -26.379 1.00 79.19 123 LEU A N 1
ATOM 927 C CA . LEU A 1 123 ? 18.029 5.046 -27.004 1.00 79.19 123 LEU A CA 1
ATOM 928 C C . LEU A 1 123 ? 17.814 4.166 -28.239 1.00 79.19 123 LEU A C 1
ATOM 930 O O . LEU A 1 123 ? 18.409 4.427 -29.283 1.00 79.19 123 LEU A O 1
ATOM 934 N N . LEU A 1 124 ? 16.912 3.183 -28.154 1.00 77.69 124 LEU A N 1
ATOM 935 C CA . LEU A 1 124 ? 16.545 2.343 -29.295 1.00 77.69 124 LEU A CA 1
ATOM 936 C C . LEU A 1 124 ? 15.878 3.151 -30.420 1.00 77.69 124 LEU A C 1
ATOM 938 O O . LEU A 1 124 ? 16.197 2.968 -31.598 1.00 77.69 124 LEU A O 1
ATOM 942 N N . SER A 1 125 ? 14.979 4.077 -30.074 1.00 78.81 125 SER A N 1
ATOM 943 C CA . SER A 1 125 ? 14.328 4.957 -31.054 1.00 78.81 125 SER A CA 1
ATOM 944 C C . SER A 1 125 ? 15.314 5.899 -31.753 1.00 78.81 125 SER A C 1
ATOM 946 O O . SER A 1 125 ? 15.129 6.206 -32.930 1.00 78.81 125 SER A O 1
ATOM 948 N N . ASN A 1 126 ? 16.344 6.372 -31.054 1.00 78.62 126 ASN A N 1
ATOM 949 C CA . ASN A 1 126 ? 17.363 7.242 -31.639 1.00 78.62 126 ASN A CA 1
ATOM 950 C C . ASN A 1 126 ? 18.332 6.442 -32.521 1.00 78.62 126 ASN A C 1
ATOM 952 O O . ASN A 1 126 ? 18.581 6.835 -33.657 1.00 78.62 126 ASN A O 1
ATOM 956 N N . ALA A 1 127 ? 18.787 5.273 -32.056 1.00 72.62 127 ALA A N 1
ATOM 957 C CA . ALA A 1 127 ? 19.663 4.389 -32.826 1.00 72.62 127 ALA A CA 1
ATOM 958 C C . ALA A 1 127 ? 19.010 3.908 -34.134 1.00 72.62 127 ALA A C 1
ATOM 960 O O . ALA A 1 127 ? 19.654 3.874 -35.182 1.00 72.62 127 ALA A O 1
ATOM 961 N N . SER A 1 128 ? 17.713 3.587 -34.098 1.00 68.75 128 SER A N 1
ATOM 962 C CA . SER A 1 128 ? 16.951 3.221 -35.301 1.00 68.75 128 SER A CA 1
ATOM 963 C C . SER A 1 128 ? 16.789 4.392 -36.277 1.00 68.75 128 SER A C 1
ATOM 965 O O . SER A 1 128 ? 16.917 4.199 -37.486 1.00 68.75 128 SER A O 1
ATOM 967 N N . ARG A 1 129 ? 16.577 5.620 -35.784 1.00 69.50 129 ARG A N 1
ATOM 968 C CA . ARG A 1 129 ? 16.512 6.827 -36.626 1.00 69.50 129 ARG A CA 1
ATOM 969 C C . ARG A 1 129 ? 17.856 7.137 -37.295 1.00 69.50 129 ARG A C 1
ATOM 971 O O . ARG A 1 129 ? 17.876 7.437 -38.487 1.00 69.50 129 ARG A O 1
ATOM 978 N N . ASP A 1 130 ? 18.962 7.011 -36.567 1.00 67.88 130 ASP A N 1
ATOM 979 C CA . ASP A 1 130 ? 20.313 7.223 -37.102 1.00 67.88 130 ASP A CA 1
ATOM 980 C C . ASP A 1 130 ? 20.702 6.167 -38.147 1.00 67.88 130 ASP A C 1
ATOM 982 O O . ASP A 1 130 ? 21.386 6.481 -39.122 1.00 67.88 130 ASP A O 1
ATOM 986 N N . ALA A 1 131 ? 20.248 4.921 -37.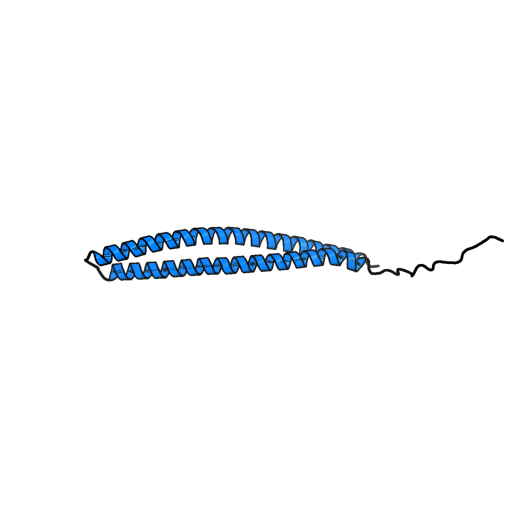976 1.00 63.00 131 ALA A N 1
ATOM 987 C CA . ALA A 1 131 ? 20.444 3.857 -38.960 1.00 63.00 131 ALA A CA 1
ATOM 988 C C . ALA A 1 131 ? 19.667 4.123 -40.263 1.00 63.00 131 ALA A C 1
ATOM 990 O O . ALA A 1 131 ? 20.191 3.885 -41.351 1.00 63.00 131 ALA A O 1
ATOM 991 N N . LEU A 1 132 ? 18.448 4.667 -40.167 1.00 60.12 132 LEU A N 1
ATOM 992 C CA . LEU A 1 132 ? 17.607 4.996 -41.324 1.00 60.12 132 LEU A CA 1
ATOM 993 C C . LEU A 1 132 ? 18.063 6.265 -42.063 1.00 60.12 132 LEU A C 1
ATOM 995 O O . LEU A 1 132 ? 17.946 6.333 -43.281 1.00 60.12 132 LEU A O 1
ATOM 999 N N . GLY A 1 133 ? 18.622 7.251 -41.354 1.00 58.62 133 GLY A N 1
ATOM 1000 C CA . GLY A 1 133 ? 19.167 8.480 -41.950 1.00 58.62 133 GLY A CA 1
ATOM 1001 C C . GLY A 1 133 ? 20.500 8.306 -42.694 1.00 58.62 133 GLY A C 1
ATOM 1002 O O . GLY A 1 133 ? 20.971 9.251 -43.320 1.00 58.62 133 GLY A O 1
ATOM 1003 N N . LYS A 1 134 ? 21.117 7.119 -42.621 1.00 54.88 134 LYS A N 1
ATOM 1004 C CA . LYS A 1 134 ? 22.370 6.761 -43.313 1.00 54.88 134 LYS A CA 1
ATOM 1005 C C . LYS A 1 134 ? 22.166 5.852 -44.533 1.00 54.88 134 LYS A C 1
ATOM 1007 O O . LYS A 1 134 ? 23.153 5.387 -45.103 1.00 54.88 134 LYS A O 1
ATOM 1012 N N . LEU A 1 135 ? 20.920 5.583 -44.928 1.00 44.19 135 LEU A N 1
ATOM 1013 C CA . LEU A 1 135 ? 20.618 4.871 -46.172 1.00 44.19 135 LEU A CA 1
ATOM 1014 C C . LEU A 1 135 ? 20.770 5.837 -47.372 1.00 44.19 135 LEU A C 1
ATOM 1016 O O . LEU A 1 135 ? 20.219 6.936 -47.300 1.00 44.19 135 LEU A O 1
ATOM 1020 N N . PRO A 1 136 ? 21.546 5.471 -48.415 1.00 46.84 136 PRO A N 1
ATOM 1021 C CA . PRO A 1 136 ? 21.779 6.300 -49.604 1.00 46.84 136 PRO A CA 1
ATOM 1022 C C . PRO A 1 136 ? 20.535 6.481 -50.481 1.00 46.84 136 PRO A C 1
ATOM 1024 O O . PRO A 1 136 ? 19.664 5.579 -50.481 1.00 46.84 136 PRO A O 1
#